Protein AF-A0A838R9C8-F1 (afdb_monomer)

Sequence (74 aa):
DHWRIENGLHFLKDRWWDEDRHHTRRPGLS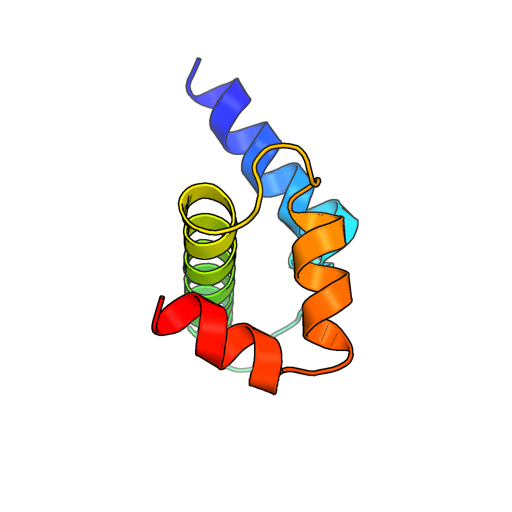ACLAAINNAALSIHRLRSDPQVPVRAAADYIAWNPAIGLRLLNS

Secondary structure (DSSP, 8-state):
-HHHHHHHHHHHHHHHS-GGG---SSTTHHHHHHHHHHHHHHHHHHHS-TTS-HHHHHHHHHT-HHHHHHHHH-

Radius of gyration: 13.37 Å; Cα contacts (8 Å, |Δi|>4): 29; chains: 1; bounding box: 31×31×34 Å

Mean predicted aligned error: 6.23 Å

pLDDT: mean 81.93, std 9.32, range [59.12, 91.94]

Foldseek 3Di:
DVVVVVCVVCCCCCVQVVLVVDDDPDPPVSVVVVVVVVVLLVLLCVQPDPVDDSSVVVVVCVVPVVVVVVSVVD

Structure (mmCIF, N/CA/C/O backbone):
data_AF-A0A838R9C8-F1
#
_entry.id   AF-A0A838R9C8-F1
#
loop_
_atom_site.group_PDB
_atom_site.id
_atom_site.type_symbol
_atom_site.label_atom_id
_atom_site.label_alt_id
_atom_site.label_comp_id
_atom_site.label_asym_id
_atom_site.label_entity_id
_atom_site.label_seq_id
_atom_site.pdbx_PDB_ins_code
_atom_site.Cartn_x
_atom_site.Cartn_y
_atom_site.Cartn_z
_atom_site.occupancy
_atom_site.B_iso_or_equiv
_atom_site.auth_seq_id
_atom_site.auth_comp_id
_atom_site.auth_asym_id
_atom_site.auth_atom_id
_atom_site.pdbx_PDB_model_num
ATOM 1 N N . ASP A 1 1 ? 9.973 19.976 3.545 1.00 64.38 1 ASP A N 1
ATOM 2 C CA . ASP A 1 1 ? 10.974 19.097 2.912 1.00 64.38 1 ASP A CA 1
ATOM 3 C C . ASP A 1 1 ? 10.359 17.990 2.089 1.00 64.38 1 ASP A C 1
ATOM 5 O O . ASP A 1 1 ? 9.803 17.040 2.631 1.00 64.38 1 ASP A O 1
ATOM 9 N N . HIS A 1 2 ? 10.490 18.115 0.772 1.00 62.91 2 HIS A N 1
ATOM 10 C CA . HIS A 1 2 ? 10.098 17.102 -0.212 1.00 62.91 2 HIS A CA 1
ATOM 11 C C . HIS A 1 2 ? 10.822 15.757 0.024 1.00 62.91 2 HIS A C 1
ATOM 13 O O . HIS A 1 2 ? 10.175 14.712 0.001 1.00 62.91 2 HIS A O 1
ATOM 19 N N . TRP A 1 3 ? 12.090 15.792 0.459 1.00 59.91 3 TRP A N 1
ATOM 20 C CA . TRP A 1 3 ? 12.880 14.600 0.808 1.00 59.91 3 TRP A CA 1
ATOM 21 C C . TRP A 1 3 ? 12.283 13.753 1.934 1.00 59.91 3 TRP A C 1
ATOM 23 O O . TRP A 1 3 ? 12.408 12.531 1.941 1.00 59.91 3 TRP A O 1
ATOM 33 N N . ARG A 1 4 ? 11.643 14.386 2.922 1.00 62.72 4 ARG A N 1
ATOM 34 C CA . ARG A 1 4 ? 11.089 13.677 4.084 1.00 62.72 4 ARG A CA 1
ATOM 35 C C . ARG A 1 4 ? 9.783 12.959 3.738 1.00 62.72 4 ARG A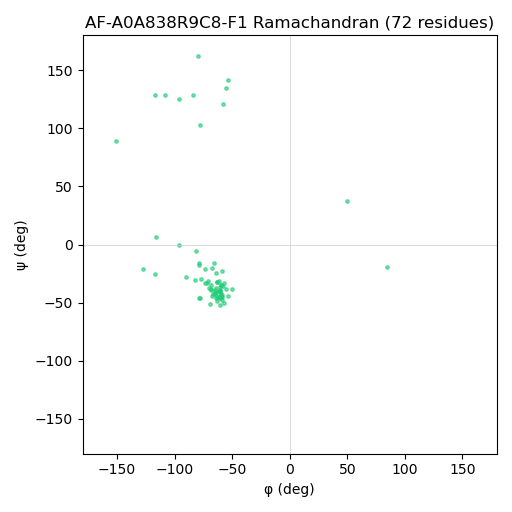 C 1
ATOM 37 O O . ARG A 1 4 ? 9.467 11.932 4.329 1.00 62.72 4 ARG A O 1
ATOM 44 N N . ILE A 1 5 ? 9.042 13.511 2.779 1.00 62.41 5 ILE A N 1
ATOM 45 C CA . ILE A 1 5 ? 7.781 12.959 2.278 1.00 62.41 5 ILE A CA 1
ATOM 46 C C . ILE A 1 5 ? 8.065 11.793 1.327 1.00 62.41 5 ILE A C 1
ATOM 48 O O . ILE A 1 5 ? 7.470 10.730 1.497 1.00 62.41 5 ILE A O 1
ATOM 52 N N . GLU A 1 6 ? 9.007 11.958 0.393 1.00 59.12 6 GLU A N 1
ATOM 53 C CA . GLU A 1 6 ? 9.447 10.874 -0.495 1.00 59.12 6 GLU A CA 1
ATOM 54 C C . GLU A 1 6 ? 10.036 9.705 0.292 1.00 59.12 6 GLU A C 1
ATOM 56 O O . GLU A 1 6 ? 9.548 8.585 0.163 1.00 59.12 6 GLU A O 1
ATOM 61 N N . ASN A 1 7 ? 11.000 9.949 1.188 1.00 65.50 7 ASN A N 1
ATOM 62 C CA . ASN A 1 7 ? 11.617 8.861 1.954 1.00 65.50 7 ASN A CA 1
ATOM 63 C C . ASN A 1 7 ? 10.612 8.100 2.825 1.00 65.50 7 ASN A C 1
ATOM 65 O O . ASN A 1 7 ? 10.717 6.886 2.946 1.00 65.50 7 ASN A O 1
ATOM 69 N N . GLY A 1 8 ? 9.616 8.775 3.409 1.00 67.00 8 GLY A N 1
ATOM 70 C CA . GLY A 1 8 ? 8.579 8.102 4.196 1.00 67.00 8 GLY A CA 1
ATOM 71 C C . GLY A 1 8 ? 7.645 7.230 3.349 1.00 67.00 8 GLY A C 1
ATOM 72 O O . GLY A 1 8 ? 7.197 6.181 3.812 1.00 67.00 8 GLY A O 1
ATOM 73 N N . LEU A 1 9 ? 7.355 7.650 2.112 1.00 68.00 9 LEU A N 1
ATOM 74 C CA . LEU A 1 9 ? 6.548 6.885 1.161 1.00 68.00 9 LEU A CA 1
ATOM 75 C C . LEU A 1 9 ? 7.300 5.640 0.677 1.00 68.00 9 LEU A C 1
ATOM 77 O O . LEU A 1 9 ? 6.757 4.541 0.764 1.00 68.00 9 LEU A O 1
ATOM 81 N N . HIS A 1 10 ? 8.536 5.818 0.207 1.00 69.00 10 HIS A N 1
ATOM 82 C CA . HIS A 1 10 ? 9.378 4.735 -0.306 1.00 69.00 10 HIS A CA 1
ATOM 83 C C . HIS A 1 10 ? 9.703 3.718 0.787 1.00 69.00 10 HIS A C 1
ATOM 85 O O . HIS A 1 10 ? 9.453 2.530 0.619 1.00 69.00 10 HIS A O 1
ATOM 91 N N . PHE A 1 11 ? 10.068 4.186 1.983 1.00 72.62 11 PHE A N 1
ATOM 92 C CA . PHE A 1 11 ? 10.301 3.317 3.134 1.00 72.62 11 PHE A CA 1
ATOM 93 C C . PHE A 1 11 ? 9.104 2.424 3.472 1.00 72.62 11 PHE A C 1
ATOM 95 O O . PHE A 1 11 ? 9.289 1.276 3.874 1.00 72.62 11 PHE A O 1
ATOM 102 N N . LEU A 1 12 ? 7.873 2.932 3.343 1.00 71.19 12 LEU A N 1
ATOM 103 C CA . LEU A 1 12 ? 6.699 2.132 3.670 1.00 71.19 12 LEU A CA 1
ATOM 104 C C . LEU A 1 12 ? 6.484 1.003 2.652 1.00 71.19 12 LEU A C 1
ATOM 106 O O . LEU A 1 12 ? 6.091 -0.095 3.031 1.00 71.19 12 LEU A O 1
ATOM 110 N N . LYS A 1 13 ? 6.751 1.257 1.374 1.00 69.38 13 LYS A N 1
ATOM 111 C CA . LYS A 1 13 ? 6.562 0.262 0.318 1.00 69.38 13 LYS A CA 1
ATOM 112 C C . LYS A 1 13 ? 7.691 -0.758 0.274 1.00 69.38 13 LYS A C 1
ATOM 114 O O . LYS A 1 13 ? 7.414 -1.955 0.275 1.00 69.38 13 LYS A O 1
ATOM 119 N N . ASP A 1 14 ? 8.934 -0.293 0.344 1.00 73.50 14 ASP A N 1
ATOM 120 C CA . ASP A 1 14 ? 10.118 -1.148 0.232 1.00 73.50 14 ASP A CA 1
ATOM 121 C C . ASP A 1 14 ? 10.254 -2.069 1.440 1.00 73.50 14 ASP A C 1
ATOM 123 O O . ASP A 1 14 ? 10.597 -3.238 1.302 1.00 73.50 14 ASP A O 1
ATOM 127 N N . ARG A 1 15 ? 9.956 -1.564 2.645 1.00 72.00 15 ARG A N 1
ATOM 128 C CA . ARG A 1 15 ? 10.178 -2.325 3.880 1.00 72.00 15 ARG A CA 1
ATOM 129 C C . ARG A 1 15 ? 9.071 -3.318 4.202 1.00 72.00 15 ARG A C 1
ATOM 131 O O . ARG A 1 15 ? 9.318 -4.291 4.909 1.00 72.00 15 ARG A O 1
ATOM 138 N N . TRP A 1 16 ? 7.840 -3.021 3.801 1.00 73.56 16 TRP A N 1
ATOM 139 C CA . TRP A 1 16 ? 6.673 -3.744 4.306 1.00 73.56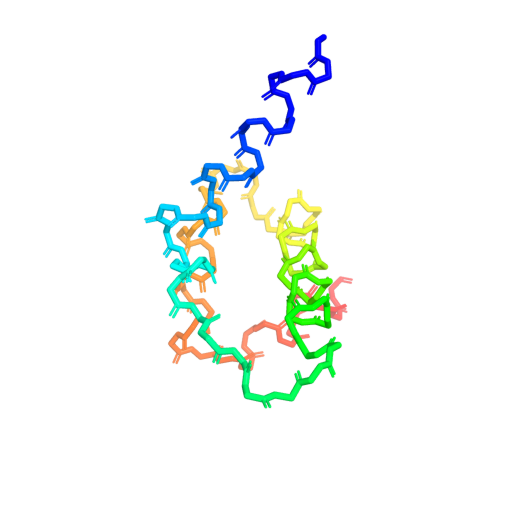 16 TRP A CA 1
ATOM 140 C C . TRP A 1 16 ? 5.910 -4.504 3.231 1.00 73.56 16 TRP A C 1
ATOM 142 O O . TRP A 1 16 ? 5.241 -5.477 3.576 1.00 73.56 16 TRP A O 1
ATOM 152 N N . TRP A 1 17 ? 6.000 -4.070 1.974 1.00 77.25 17 TRP A N 1
ATOM 153 C CA . TRP A 1 17 ? 5.346 -4.716 0.837 1.00 77.25 17 TRP A CA 1
ATOM 154 C C . TRP A 1 17 ? 6.338 -5.266 -0.183 1.00 77.25 17 TRP A C 1
ATOM 156 O O . TRP A 1 17 ? 5.903 -5.750 -1.223 1.00 77.25 17 TRP A O 1
ATOM 166 N N . ASP A 1 18 ? 7.640 -5.228 0.130 1.00 75.31 18 ASP A N 1
ATOM 167 C CA . ASP A 1 18 ? 8.704 -5.799 -0.694 1.00 75.31 18 ASP A CA 1
ATOM 168 C C . ASP A 1 18 ? 8.592 -5.356 -2.170 1.00 75.31 18 ASP A C 1
ATOM 170 O O . ASP A 1 18 ? 8.844 -6.145 -3.082 1.00 75.31 18 ASP A O 1
ATOM 174 N N . GLU A 1 19 ? 8.204 -4.095 -2.418 1.00 77.06 19 GLU A N 1
ATOM 175 C CA . GLU A 1 19 ? 7.974 -3.573 -3.777 1.00 77.06 19 GLU A CA 1
ATOM 176 C C . GLU A 1 19 ? 9.205 -3.801 -4.672 1.00 77.06 19 GLU A C 1
ATOM 178 O O . GLU A 1 19 ? 9.074 -4.337 -5.772 1.00 77.06 19 GLU A O 1
ATOM 183 N N . ASP A 1 20 ? 10.406 -3.537 -4.152 1.00 75.06 20 ASP A N 1
ATOM 184 C CA . ASP A 1 20 ? 11.685 -3.774 -4.837 1.00 75.06 20 ASP A CA 1
ATOM 185 C C . ASP A 1 20 ? 12.021 -5.255 -5.067 1.00 75.06 20 ASP A C 1
ATOM 187 O O . ASP A 1 20 ? 12.819 -5.603 -5.942 1.00 75.06 20 ASP A O 1
ATOM 191 N N . ARG A 1 21 ? 11.405 -6.168 -4.311 1.00 78.25 21 ARG A N 1
ATOM 192 C CA . ARG A 1 21 ? 11.572 -7.613 -4.509 1.00 78.25 21 ARG A CA 1
ATOM 193 C C . ARG A 1 21 ? 10.727 -8.125 -5.675 1.00 78.25 21 ARG A C 1
ATOM 195 O O . ARG A 1 21 ? 10.957 -9.237 -6.159 1.00 78.25 21 ARG A O 1
ATOM 202 N N . HIS A 1 22 ? 9.752 -7.343 -6.140 1.00 77.88 22 HIS A N 1
ATOM 203 C CA . HIS A 1 22 ? 8.903 -7.711 -7.263 1.00 77.88 22 HIS A CA 1
ATOM 204 C C . HIS A 1 22 ? 9.640 -7.491 -8.586 1.00 77.88 22 HIS A C 1
ATOM 206 O O . HIS A 1 22 ? 9.708 -6.389 -9.126 1.00 77.88 22 HIS A O 1
ATOM 212 N N . HIS A 1 23 ? 10.123 -8.575 -9.189 1.00 79.56 23 HIS A N 1
ATOM 213 C CA . HIS A 1 23 ? 10.617 -8.530 -10.561 1.00 79.56 23 HIS A CA 1
ATOM 214 C C . HIS A 1 23 ? 9.460 -8.694 -11.562 1.00 79.56 23 HIS A C 1
ATOM 216 O O . HIS A 1 23 ? 8.675 -9.646 -11.504 1.00 79.56 23 HIS A O 1
ATOM 222 N N . THR A 1 24 ? 9.352 -7.798 -12.541 1.00 77.62 24 THR A N 1
ATOM 223 C CA . THR A 1 24 ? 8.423 -7.988 -13.665 1.00 77.62 24 THR A CA 1
ATOM 224 C C . THR A 1 24 ? 9.217 -8.313 -14.923 1.00 77.62 24 THR A C 1
ATOM 226 O O . THR A 1 24 ? 10.168 -7.628 -15.278 1.00 77.62 24 THR A O 1
ATOM 229 N N . ARG A 1 25 ? 8.846 -9.400 -15.608 1.00 81.38 25 ARG A N 1
ATOM 230 C CA . ARG A 1 25 ? 9.531 -9.853 -16.836 1.00 81.38 25 ARG A CA 1
ATOM 231 C C . ARG A 1 25 ? 9.078 -9.096 -18.089 1.00 81.38 25 ARG A C 1
ATOM 233 O O . ARG A 1 25 ? 9.598 -9.347 -19.170 1.00 81.38 25 ARG A O 1
ATOM 240 N N . ARG A 1 26 ? 8.071 -8.225 -17.960 1.00 84.31 26 ARG A N 1
ATOM 241 C CA . ARG A 1 26 ? 7.488 -7.443 -19.055 1.00 84.31 26 ARG A CA 1
ATOM 242 C C . ARG A 1 26 ? 7.711 -5.951 -18.792 1.00 84.31 26 ARG A C 1
ATOM 244 O O . ARG A 1 26 ? 7.342 -5.496 -17.706 1.00 84.31 26 ARG A O 1
ATOM 251 N N . PRO A 1 27 ? 8.251 -5.197 -19.764 1.00 81.31 27 PRO A N 1
ATOM 252 C CA . PRO A 1 27 ? 8.394 -3.750 -19.648 1.00 81.31 27 PRO A CA 1
ATOM 253 C C . PRO A 1 27 ? 7.062 -3.071 -19.303 1.00 81.31 27 PRO A C 1
ATOM 255 O O . PRO A 1 27 ? 6.008 -3.478 -19.790 1.00 81.31 27 PRO A O 1
ATOM 258 N N . GLY A 1 28 ? 7.108 -2.045 -18.454 1.00 80.44 28 GLY A N 1
ATOM 259 C CA . GLY A 1 28 ? 5.944 -1.233 -18.076 1.00 80.44 28 GLY A CA 1
ATOM 260 C C . GLY A 1 28 ? 5.078 -1.791 -16.940 1.00 80.44 28 GLY A C 1
ATOM 261 O O . GLY A 1 28 ? 4.376 -1.019 -16.291 1.00 80.44 28 GLY A O 1
ATOM 262 N N . LEU A 1 29 ? 5.156 -3.089 -16.618 1.00 85.44 29 LEU A N 1
ATOM 263 C CA . LEU A 1 29 ? 4.345 -3.660 -15.533 1.00 85.44 29 LEU A CA 1
ATOM 264 C C . LEU A 1 29 ? 4.792 -3.217 -14.136 1.00 85.44 29 LEU A C 1
ATOM 266 O O . LEU A 1 29 ? 3.946 -3.082 -13.256 1.00 85.44 29 LEU A O 1
ATOM 270 N N . SER A 1 30 ? 6.084 -2.954 -13.935 1.00 83.25 30 SER A N 1
ATOM 271 C CA . SER A 1 30 ? 6.589 -2.376 -12.683 1.00 83.25 30 SER A CA 1
ATOM 272 C C . SER A 1 30 ? 5.962 -1.009 -12.398 1.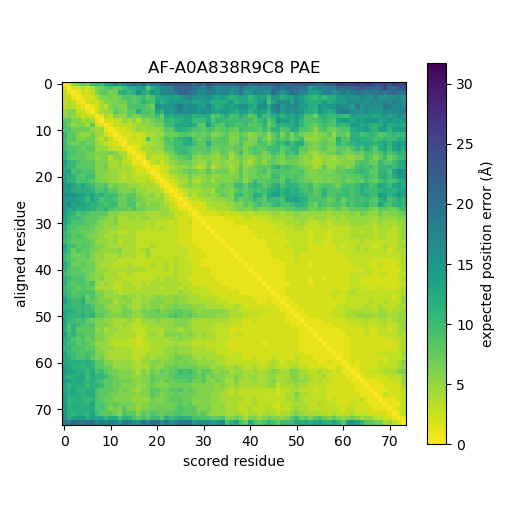00 83.25 30 SER A C 1
ATOM 274 O O . SER A 1 30 ? 5.513 -0.760 -11.284 1.00 83.25 30 SER A O 1
ATOM 276 N N . ALA A 1 31 ? 5.842 -0.154 -13.418 1.00 85.62 31 ALA A N 1
ATOM 277 C CA . ALA A 1 31 ? 5.203 1.153 -13.290 1.00 85.62 31 ALA A CA 1
ATOM 278 C C . ALA A 1 31 ? 3.703 1.031 -12.973 1.00 85.62 31 ALA A C 1
ATOM 280 O O . ALA A 1 31 ? 3.192 1.754 -12.119 1.00 85.62 31 ALA A O 1
ATOM 281 N N . CYS A 1 32 ? 2.999 0.085 -13.607 1.00 88.31 32 CYS A N 1
ATOM 282 C CA . CYS A 1 32 ? 1.601 -0.199 -13.276 1.00 88.31 32 CYS A CA 1
ATOM 283 C C . CYS A 1 32 ? 1.436 -0.675 -11.828 1.00 88.31 32 CYS A C 1
ATOM 285 O O . CYS A 1 32 ? 0.553 -0.184 -11.127 1.00 88.31 32 CYS A O 1
ATOM 287 N N . LEU A 1 33 ? 2.285 -1.595 -11.363 1.00 86.12 33 LEU A N 1
ATOM 288 C CA . LEU A 1 33 ? 2.257 -2.073 -9.981 1.00 86.12 33 LEU A CA 1
ATOM 289 C C . LEU A 1 33 ? 2.498 -0.923 -8.992 1.00 86.12 33 LEU A C 1
ATOM 291 O O . LEU A 1 33 ? 1.722 -0.756 -8.052 1.00 86.12 33 LEU A O 1
ATOM 295 N N . ALA A 1 34 ? 3.500 -0.082 -9.253 1.00 85.19 34 ALA A N 1
ATOM 296 C CA . ALA A 1 34 ? 3.795 1.084 -8.425 1.00 85.19 34 ALA A CA 1
ATOM 297 C C . ALA A 1 34 ? 2.619 2.074 -8.369 1.00 85.19 34 ALA A C 1
ATOM 299 O O . ALA A 1 34 ? 2.311 2.626 -7.308 1.00 85.19 34 ALA A O 1
ATOM 300 N N . ALA A 1 35 ? 1.925 2.281 -9.494 1.00 88.88 35 ALA A N 1
ATOM 301 C CA . ALA A 1 35 ? 0.730 3.119 -9.560 1.00 88.88 35 ALA A CA 1
ATOM 302 C C . ALA A 1 35 ? -0.430 2.536 -8.736 1.00 88.88 35 ALA A C 1
ATOM 304 O O . ALA A 1 35 ? -1.084 3.273 -7.997 1.00 88.88 35 ALA A O 1
ATOM 305 N N . ILE A 1 36 ? -0.650 1.220 -8.801 1.00 88.50 36 ILE A N 1
ATOM 306 C CA . ILE A 1 36 ? -1.674 0.529 -8.003 1.00 88.50 36 ILE A CA 1
ATOM 307 C C . ILE A 1 36 ? -1.347 0.623 -6.505 1.00 88.50 36 ILE A C 1
ATOM 309 O O . ILE A 1 36 ? -2.217 0.997 -5.719 1.00 88.50 36 ILE A O 1
ATOM 313 N N . ASN A 1 37 ? -0.094 0.379 -6.108 1.00 88.19 37 ASN A N 1
ATOM 314 C CA . ASN A 1 37 ? 0.356 0.520 -4.719 1.00 88.19 37 ASN A CA 1
ATOM 315 C C . ASN A 1 37 ? 0.153 1.951 -4.200 1.00 88.19 37 ASN A C 1
A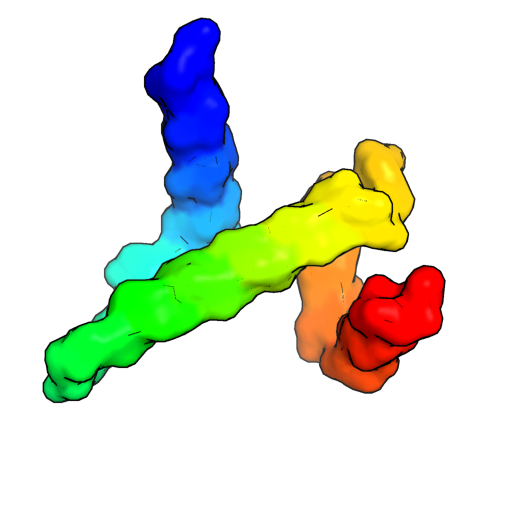TOM 317 O O . ASN A 1 37 ? -0.336 2.155 -3.089 1.00 88.19 37 ASN A O 1
ATOM 321 N N . ASN A 1 38 ? 0.483 2.957 -5.016 1.00 88.44 38 ASN A N 1
ATOM 322 C CA . ASN A 1 38 ? 0.236 4.364 -4.695 1.00 88.44 38 ASN A CA 1
ATOM 323 C C . ASN A 1 38 ? -1.252 4.670 -4.500 1.00 88.44 38 ASN A C 1
ATOM 325 O O . ASN A 1 38 ? -1.616 5.374 -3.552 1.00 88.44 38 ASN A O 1
ATOM 329 N N . ALA A 1 39 ? -2.111 4.151 -5.379 1.00 90.31 39 ALA A N 1
ATOM 330 C CA . ALA A 1 39 ? -3.552 4.340 -5.279 1.00 90.31 39 ALA A CA 1
ATOM 331 C C . ALA A 1 39 ? -4.102 3.706 -3.993 1.00 90.31 39 ALA A C 1
ATOM 333 O O . ALA A 1 39 ? -4.780 4.385 -3.222 1.00 90.31 39 ALA A O 1
ATOM 334 N N . ALA A 1 40 ? -3.741 2.452 -3.706 1.00 89.56 40 ALA A N 1
ATOM 335 C CA . ALA A 1 40 ? -4.156 1.748 -2.493 1.00 89.56 40 ALA A CA 1
ATOM 336 C C . ALA A 1 40 ? -3.703 2.477 -1.216 1.00 89.56 40 ALA A C 1
ATOM 338 O O . ALA A 1 40 ? -4.499 2.701 -0.303 1.00 89.56 40 ALA A O 1
ATOM 339 N N . LEU A 1 41 ? -2.446 2.927 -1.174 1.00 88.69 41 LEU A N 1
ATOM 340 C CA . LEU A 1 41 ? -1.904 3.705 -0.060 1.00 88.69 41 LEU A CA 1
ATOM 341 C C . LEU A 1 41 ? -2.661 5.026 0.145 1.00 88.69 41 LEU A C 1
ATOM 343 O O . LEU A 1 41 ? -2.941 5.417 1.280 1.00 88.69 41 LEU A O 1
ATOM 347 N N . SER A 1 42 ? -3.016 5.706 -0.945 1.00 90.31 42 SER A N 1
ATOM 348 C CA . SER A 1 42 ? -3.785 6.953 -0.888 1.00 90.31 42 SER A CA 1
ATOM 349 C C . SER A 1 42 ? -5.203 6.716 -0.369 1.00 90.31 42 SER A C 1
ATOM 351 O O . SER A 1 42 ? -5.662 7.453 0.500 1.00 90.31 42 SER A O 1
ATOM 353 N N . ILE A 1 43 ? -5.869 5.651 -0.825 1.00 91.50 43 ILE A N 1
ATOM 354 C CA . ILE A 1 43 ? -7.193 5.247 -0.333 1.00 91.50 43 ILE A CA 1
ATOM 355 C C . ILE A 1 43 ? -7.143 4.980 1.172 1.00 91.50 43 ILE A C 1
ATOM 357 O O . ILE A 1 43 ? -7.964 5.517 1.912 1.00 91.50 43 ILE A O 1
ATOM 361 N N . HIS A 1 44 ? -6.153 4.224 1.651 1.00 90.19 44 HIS A N 1
ATOM 362 C CA . HIS A 1 44 ? -6.006 3.968 3.082 1.00 90.19 44 HIS A CA 1
ATOM 363 C C . HIS A 1 44 ? -5.826 5.253 3.892 1.00 90.19 44 HIS A C 1
ATOM 365 O O . HIS A 1 44 ? -6.512 5.437 4.892 1.00 90.19 44 HIS A O 1
ATOM 371 N N . ARG A 1 45 ? -4.968 6.173 3.439 1.00 88.31 45 ARG A N 1
ATOM 372 C CA . ARG A 1 45 ? -4.751 7.462 4.118 1.00 88.31 45 ARG A CA 1
ATOM 373 C C . ARG A 1 45 ? -6.006 8.330 4.194 1.00 88.31 45 ARG A C 1
ATOM 375 O O . ARG A 1 45 ? -6.136 9.103 5.134 1.00 88.31 45 ARG A O 1
ATOM 382 N N . LEU A 1 46 ? -6.888 8.233 3.202 1.00 91.06 46 LEU A N 1
ATOM 383 C CA . LEU A 1 46 ? -8.094 9.057 3.117 1.00 91.06 46 LEU A CA 1
ATOM 384 C C . LEU A 1 46 ? -9.309 8.434 3.815 1.00 91.06 46 LEU A C 1
ATOM 386 O O . LEU A 1 46 ? -10.220 9.161 4.198 1.00 91.06 46 LEU A O 1
ATOM 390 N N . ARG A 1 47 ? -9.369 7.101 3.908 1.00 90.94 47 ARG A N 1
ATOM 391 C CA . ARG A 1 47 ? -10.620 6.375 4.191 1.00 90.94 47 ARG A CA 1
ATOM 392 C C . ARG A 1 47 ? -10.528 5.407 5.361 1.00 90.94 47 ARG A C 1
ATOM 394 O O . ARG A 1 47 ? -11.558 5.023 5.900 1.00 90.9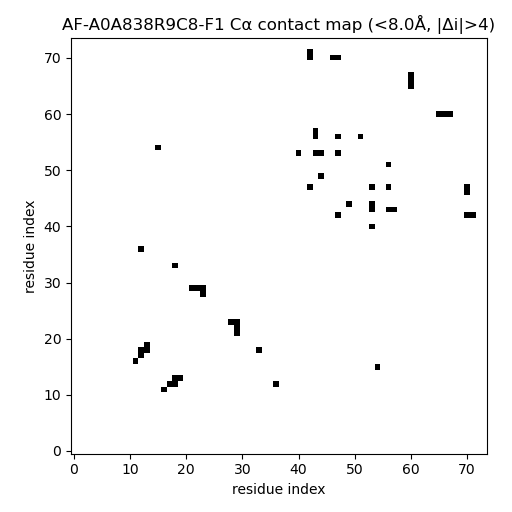4 47 ARG A O 1
ATOM 401 N N . SER A 1 48 ? -9.323 4.973 5.728 1.00 89.94 48 SER A N 1
ATOM 402 C CA . SER A 1 48 ? -9.136 4.142 6.921 1.00 89.94 48 SER A CA 1
ATOM 403 C C . SER A 1 48 ? -9.136 4.998 8.184 1.00 89.94 48 SER A C 1
ATOM 405 O O . SER A 1 48 ? -8.936 6.210 8.125 1.00 89.94 48 SER A O 1
ATOM 407 N N . ASP A 1 49 ? -9.339 4.349 9.329 1.00 89.88 49 ASP A N 1
ATOM 408 C CA . ASP A 1 49 ? -9.217 4.999 10.631 1.00 89.88 49 ASP A CA 1
ATOM 409 C C . ASP A 1 49 ? -7.799 5.588 10.798 1.00 89.88 49 ASP A C 1
ATOM 411 O O . ASP A 1 49 ? -6.823 4.833 10.737 1.00 89.88 49 ASP A O 1
ATOM 415 N N . PRO A 1 50 ? -7.652 6.910 11.014 1.00 89.12 50 PRO A N 1
ATOM 416 C CA . PRO A 1 50 ? -6.349 7.551 11.171 1.00 89.12 50 PRO A CA 1
ATOM 417 C C . PRO A 1 50 ? -5.589 7.116 12.436 1.00 89.12 50 PRO A C 1
ATOM 419 O O . PRO A 1 50 ? -4.385 7.358 12.520 1.00 89.12 50 PRO A O 1
ATOM 422 N N . GLN A 1 51 ? -6.251 6.490 13.415 1.00 91.94 51 GLN A N 1
ATOM 423 C CA . GLN A 1 51 ? -5.604 5.913 14.601 1.00 91.94 51 GLN A CA 1
ATOM 424 C C . GLN A 1 51 ? -4.947 4.558 14.311 1.00 91.94 51 GLN A C 1
ATOM 426 O O . GLN A 1 51 ? -4.094 4.103 15.075 1.00 91.94 51 GLN A O 1
ATOM 431 N N . VAL A 1 52 ? -5.319 3.909 13.206 1.00 89.75 52 VAL A N 1
ATOM 432 C CA . VAL A 1 52 ? -4.766 2.617 12.806 1.00 89.75 52 VAL A CA 1
ATOM 433 C C . VAL A 1 52 ? -3.633 2.847 11.802 1.00 89.75 52 VAL A C 1
ATOM 435 O O . VAL A 1 52 ? -3.842 3.476 10.762 1.00 89.75 52 VAL A O 1
ATOM 438 N N . PRO A 1 53 ? -2.420 2.317 12.047 1.00 88.94 53 PRO A N 1
ATOM 439 C CA . PRO A 1 53 ? -1.351 2.377 11.060 1.00 88.94 53 PRO A CA 1
ATOM 440 C C . PRO A 1 53 ? -1.803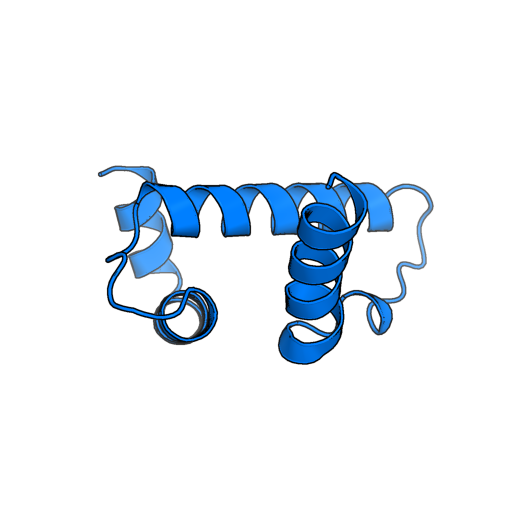 1.770 9.728 1.00 88.94 53 PRO A C 1
ATOM 442 O O . PRO A 1 53 ? -2.348 0.667 9.703 1.00 88.94 53 PRO A O 1
ATOM 445 N N . VAL A 1 54 ? -1.512 2.446 8.611 1.00 88.31 54 VAL A N 1
ATOM 446 C CA . VAL A 1 54 ? -1.927 2.009 7.261 1.00 88.31 54 VAL A CA 1
ATOM 447 C C . VAL A 1 54 ? -1.576 0.546 6.982 1.00 88.31 54 VAL A C 1
ATOM 449 O O . VAL A 1 54 ? -2.373 -0.173 6.391 1.00 88.31 54 VAL A O 1
ATOM 452 N N . ARG A 1 55 ? -0.408 0.089 7.447 1.00 86.62 55 ARG A N 1
ATOM 453 C CA . ARG A 1 55 ? -0.001 -1.315 7.340 1.00 86.62 55 ARG A CA 1
ATOM 454 C C . ARG A 1 55 ? -1.009 -2.254 8.001 1.00 86.62 55 ARG A C 1
ATOM 456 O O . ARG A 1 55 ? -1.443 -3.199 7.363 1.00 86.62 55 ARG A O 1
ATOM 463 N N . ALA A 1 56 ? -1.401 -1.985 9.245 1.00 88.75 56 ALA A N 1
ATOM 464 C CA . ALA A 1 56 ? -2.343 -2.833 9.970 1.00 88.75 56 ALA A CA 1
ATOM 465 C C . ALA A 1 56 ? -3.723 -2.849 9.291 1.00 88.75 56 ALA A C 1
ATOM 467 O O . ALA A 1 56 ? -4.355 -3.900 9.198 1.00 88.75 56 ALA A O 1
ATOM 468 N N . ALA A 1 57 ? -4.163 -1.705 8.757 1.00 90.25 57 ALA A N 1
ATOM 469 C CA . ALA A 1 57 ? -5.393 -1.622 7.972 1.00 90.25 57 ALA A CA 1
ATOM 470 C C . ALA A 1 57 ? -5.312 -2.445 6.671 1.00 90.25 57 ALA A C 1
ATOM 472 O O . ALA A 1 57 ? -6.269 -3.134 6.321 1.00 90.25 57 ALA A O 1
ATOM 473 N N . ALA A 1 58 ? -4.175 -2.403 5.970 1.00 89.81 58 ALA A N 1
ATOM 474 C CA . ALA A 1 58 ? -3.943 -3.195 4.765 1.00 89.81 58 ALA A CA 1
ATOM 475 C C . ALA A 1 58 ? -3.856 -4.701 5.072 1.00 89.81 58 ALA A C 1
ATOM 477 O O . ALA A 1 58 ? -4.510 -5.494 4.396 1.00 89.81 58 ALA A O 1
ATOM 478 N N . ASP A 1 59 ? -3.131 -5.093 6.124 1.00 89.06 59 ASP A N 1
ATOM 479 C CA . ASP A 1 59 ? -2.998 -6.487 6.567 1.00 89.06 59 ASP A CA 1
ATOM 480 C C . ASP A 1 59 ? -4.367 -7.082 6.939 1.00 89.06 59 ASP A C 1
ATOM 482 O O . ASP A 1 59 ? -4.670 -8.217 6.577 1.00 89.06 59 ASP A O 1
ATOM 486 N N . TYR A 1 60 ? -5.238 -6.305 7.593 1.00 89.69 60 TYR A N 1
ATOM 487 C CA . TYR A 1 60 ? -6.606 -6.725 7.909 1.00 89.69 60 TYR A CA 1
ATOM 488 C C . TYR A 1 60 ? -7.438 -7.030 6.651 1.00 89.69 60 TYR A C 1
ATOM 490 O O . TYR A 1 60 ? -8.177 -8.015 6.615 1.00 89.69 60 TYR A O 1
ATOM 498 N N . ILE A 1 61 ? -7.295 -6.221 5.596 1.00 90.94 61 ILE A N 1
ATOM 499 C CA . ILE A 1 61 ? -7.977 -6.442 4.312 1.00 90.94 61 ILE A CA 1
ATOM 500 C C . ILE A 1 61 ? -7.351 -7.605 3.538 1.00 90.94 61 ILE A C 1
ATOM 502 O O . ILE A 1 61 ? -8.075 -8.320 2.850 1.00 90.94 61 ILE A O 1
ATOM 506 N N . ALA A 1 62 ? -6.041 -7.832 3.650 1.00 88.44 62 ALA A N 1
ATOM 507 C CA . ALA A 1 62 ? -5.355 -8.909 2.934 1.00 88.44 62 ALA A CA 1
ATOM 508 C C . ALA A 1 62 ? -5.963 -10.292 3.235 1.00 88.44 62 ALA A C 1
ATOM 510 O O . ALA A 1 62 ? -6.054 -11.133 2.342 1.00 88.44 62 ALA A O 1
ATOM 511 N N . TRP A 1 63 ? -6.460 -10.499 4.459 1.00 85.69 63 TRP A N 1
ATOM 512 C CA . TRP A 1 63 ? -7.166 -11.722 4.861 1.00 85.69 63 TRP A CA 1
ATOM 513 C C . TRP A 1 63 ? -8.587 -11.843 4.295 1.00 85.69 63 TRP A C 1
ATOM 515 O O . TRP A 1 63 ? -9.124 -12.948 4.219 1.00 85.69 63 TRP A O 1
ATOM 525 N N . ASN A 1 64 ? -9.212 -10.734 3.894 1.00 88.75 64 ASN A N 1
ATOM 526 C CA . ASN A 1 64 ? -10.529 -10.721 3.264 1.00 88.75 64 ASN A CA 1
ATOM 527 C C . ASN A 1 64 ? -10.684 -9.519 2.307 1.00 88.75 64 ASN A C 1
ATOM 529 O O . ASN A 1 64 ? -11.202 -8.464 2.701 1.00 88.75 64 ASN A O 1
ATOM 533 N N . PRO A 1 65 ? -10.312 -9.680 1.02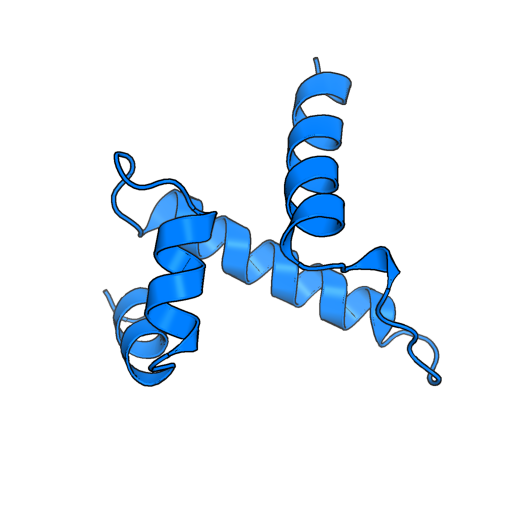4 1.00 87.88 65 PRO A N 1
ATOM 534 C CA . PRO A 1 65 ? -10.331 -8.593 0.044 1.00 87.88 65 PRO A CA 1
ATOM 535 C C . PRO A 1 65 ? -11.708 -7.949 -0.170 1.00 87.88 65 PRO A C 1
ATOM 537 O O . PRO A 1 65 ? -11.790 -6.789 -0.576 1.00 87.88 65 PRO A O 1
ATOM 540 N N . ALA A 1 66 ? -12.804 -8.652 0.143 1.00 90.25 66 ALA A N 1
ATOM 541 C CA . ALA A 1 66 ? -14.152 -8.093 0.045 1.00 90.25 66 ALA A CA 1
ATOM 542 C C . ALA A 1 66 ? -14.378 -6.921 1.018 1.00 90.25 66 ALA A C 1
ATOM 544 O O . ALA A 1 66 ? -15.206 -6.049 0.752 1.00 90.25 66 ALA A O 1
ATOM 545 N N . ILE A 1 67 ? -13.625 -6.857 2.122 1.00 87.75 67 ILE A 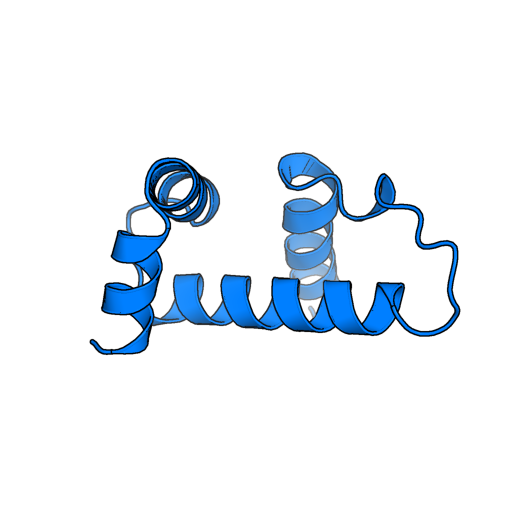N 1
ATOM 546 C CA . ILE A 1 67 ? -13.620 -5.699 3.028 1.00 87.75 67 ILE A CA 1
ATOM 547 C C . ILE A 1 67 ? -13.055 -4.472 2.304 1.00 87.75 67 ILE A C 1
ATOM 549 O O . ILE A 1 67 ? -13.608 -3.380 2.427 1.00 87.75 67 ILE A O 1
ATOM 553 N N . GLY A 1 68 ? -12.022 -4.656 1.478 1.00 86.31 68 GLY A N 1
ATOM 554 C CA . GLY A 1 68 ? -11.446 -3.590 0.659 1.00 86.31 68 GLY A CA 1
ATOM 555 C C . GLY A 1 68 ? -12.450 -2.977 -0.314 1.00 86.31 68 GLY A C 1
ATOM 556 O O . GLY A 1 68 ? -12.465 -1.763 -0.494 1.00 86.31 68 GLY A O 1
ATOM 557 N N . LEU A 1 69 ? -13.370 -3.774 -0.863 1.00 88.94 69 LEU A N 1
ATOM 558 C CA . LEU A 1 69 ? -14.440 -3.258 -1.726 1.00 88.94 69 LEU A CA 1
ATOM 559 C C . LEU A 1 69 ? -15.388 -2.307 -0.983 1.00 88.94 69 LEU A C 1
ATOM 561 O O . LEU A 1 69 ? -15.890 -1.353 -1.573 1.00 88.94 69 LEU A O 1
ATOM 565 N N . ARG A 1 70 ? -15.621 -2.525 0.318 1.00 89.31 70 ARG A N 1
ATOM 566 C CA . ARG A 1 70 ? -16.439 -1.614 1.133 1.00 89.31 70 ARG A CA 1
ATOM 567 C C . ARG A 1 70 ? -15.742 -0.273 1.336 1.00 89.31 70 ARG A C 1
ATOM 569 O O . ARG A 1 70 ? -16.406 0.749 1.261 1.00 89.31 70 ARG A O 1
ATOM 576 N N . LEU A 1 71 ? -14.420 -0.283 1.520 1.00 85.88 71 LEU A N 1
ATOM 577 C CA . LEU A 1 71 ? -13.603 0.928 1.667 1.00 85.88 71 LEU A CA 1
ATOM 578 C C . LEU A 1 71 ? -13.630 1.814 0.407 1.00 85.88 71 LEU A C 1
ATOM 580 O O . LEU A 1 71 ? -13.553 3.040 0.490 1.00 85.88 71 LEU A O 1
ATOM 584 N N . LEU A 1 72 ? -13.747 1.191 -0.769 1.00 85.19 72 LEU A N 1
ATOM 585 C CA . LEU A 1 72 ? -13.873 1.901 -2.043 1.00 85.19 72 LEU A CA 1
ATOM 586 C C . LEU A 1 72 ? -15.247 2.568 -2.207 1.00 85.19 72 LEU A C 1
ATOM 588 O O . LEU A 1 72 ? -15.325 3.646 -2.786 1.00 85.19 72 LEU A O 1
ATOM 592 N N . ASN A 1 73 ? -16.303 1.954 -1.669 1.00 81.94 73 ASN A N 1
ATOM 593 C CA . ASN A 1 73 ? -17.694 2.388 -1.839 1.00 81.94 73 ASN A CA 1
ATOM 594 C C . ASN A 1 73 ? -18.246 3.260 -0.694 1.00 81.94 73 ASN A C 1
ATOM 596 O O . ASN A 1 73 ? -19.427 3.602 -0.730 1.00 81.94 73 ASN A O 1
ATOM 600 N N . SER A 1 74 ? -17.449 3.542 0.343 1.00 65.88 74 SER A N 1
ATOM 601 C CA . SER A 1 74 ? -17.894 4.242 1.560 1.00 65.88 74 SER A CA 1
ATOM 602 C C . SER A 1 74 ? -17.839 5.768 1.458 1.00 65.88 74 SER A C 1
ATOM 604 O O . SER A 1 74 ? -17.942 6.324 0.348 1.00 65.88 74 SER A O 1
#

Solvent-accessible surface area (backbone atoms only — not comparable to full-atom values): 4516 Å² total; per-residue (Å²): 113,72,68,62,55,50,51,55,53,50,51,52,39,51,74,73,65,42,53,82,73,61,83,61,96,49,91,68,49,57,59,51,51,52,51,50,53,51,50,54,53,50,48,41,74,75,66,46,64,87,89,50,56,62,66,61,58,50,55,60,26,73,80,41,59,73,58,49,56,49,65,74,70,108